Protein AF-A0A926VF33-F1 (afdb_monomer_lite)

Secondary structure (DSSP, 8-state):
-----HHHHHHHHHHH-SEEEEEPPSSTTSPPEEEEE--HHHHHHHHHHHGGG--SHHHHHHHHHHHHHGGGGS-TTS---HHHHHHHHHHHHHHHS-SS----

Sequence (104 aa):
MTSTSIELVLFMKDHFGGSACIAHKAKNNHSETYHWKVGRKGAIEALKLIAPYLREQEKARRAQLILENYPDLLPRNGRYTPDLLEKISLIEKEFFKNSNKVKI

InterPro domains:
  IPR027434 Homing endonuclease [G3DSA:3.10.28.10] (1-104)

Foldseek 3Di:
DPPDDQVNLVVCCVPLNADKDWDDDPDPPDDIDIDHDDDDPSVLVVLVVCLVVDPDPLSNVLSVLCNVPVVVLQDPVNDQDPVSVVVVVVSVVVNPPDPDPPPD

pLDDT: mean 86.99, std 12.25, range [39.0, 96.88]

Structure (mmCIF, N/CA/C/O backbone):
data_AF-A0A926VF33-F1
#
_entry.id   AF-A0A926VF33-F1
#
loop_
_atom_site.group_PDB
_atom_site.id
_atom_site.type_symbol
_atom_site.label_atom_id
_atom_site.label_alt_id
_atom_site.label_comp_id
_atom_site.label_asym_id
_atom_site.label_entity_id
_atom_site.label_seq_id
_atom_site.pdbx_PDB_ins_code
_atom_site.Cartn_x
_atom_site.Cartn_y
_atom_site.Cartn_z
_atom_site.occupancy
_atom_site.B_iso_or_equiv
_atom_site.auth_seq_id
_atom_site.auth_comp_id
_atom_site.auth_asym_id
_atom_site.auth_atom_id
_atom_site.pdbx_PDB_model_num
ATOM 1 N N . MET A 1 1 ? 21.129 -0.602 -11.449 1.00 45.62 1 MET A N 1
ATOM 2 C CA . MET A 1 1 ? 20.333 -1.102 -12.587 1.00 45.62 1 MET A CA 1
ATOM 3 C C . MET A 1 1 ? 18.954 -1.428 -12.055 1.00 45.62 1 MET A C 1
ATOM 5 O O . MET A 1 1 ? 18.810 -2.412 -11.343 1.00 45.62 1 MET A O 1
ATOM 9 N N . THR A 1 2 ? 17.976 -0.560 -12.284 1.00 54.56 2 THR A N 1
ATOM 10 C CA . THR A 1 2 ? 16.583 -0.852 -11.931 1.00 54.56 2 THR A CA 1
ATOM 11 C C . THR A 1 2 ? 16.026 -1.700 -13.070 1.00 54.56 2 THR A C 1
ATOM 13 O O . THR A 1 2 ? 16.053 -1.257 -14.211 1.00 54.56 2 THR A O 1
ATOM 16 N N . SER A 1 3 ? 15.592 -2.931 -12.796 1.00 66.25 3 SER A N 1
ATOM 17 C CA . SER A 1 3 ? 15.066 -3.855 -13.818 1.00 66.25 3 SER A CA 1
ATOM 18 C C . SER A 1 3 ? 13.643 -3.515 -14.277 1.00 66.25 3 SER A C 1
ATOM 20 O O . SER A 1 3 ? 13.072 -4.222 -15.102 1.00 66.25 3 SER A O 1
ATOM 22 N N . THR A 1 4 ? 13.050 -2.456 -13.728 1.00 80.94 4 THR A N 1
ATOM 23 C CA . THR A 1 4 ? 11.701 -2.013 -14.069 1.00 80.94 4 THR A CA 1
ATOM 24 C C . THR A 1 4 ? 11.703 -1.363 -15.445 1.00 80.94 4 THR A C 1
ATOM 26 O O . THR A 1 4 ? 12.282 -0.292 -15.615 1.00 80.94 4 THR A O 1
ATOM 29 N N . SER A 1 5 ? 11.043 -1.997 -16.413 1.00 89.31 5 SER A N 1
ATOM 30 C CA . SER A 1 5 ? 10.850 -1.451 -17.755 1.00 89.31 5 SER A CA 1
ATOM 31 C C . SER A 1 5 ? 9.579 -0.595 -17.831 1.00 89.31 5 SER A C 1
ATOM 33 O O . SER A 1 5 ? 8.674 -0.724 -16.998 1.00 89.31 5 SER A O 1
ATOM 35 N N . ILE A 1 6 ? 9.502 0.300 -18.818 1.00 90.44 6 ILE A N 1
ATOM 36 C CA . ILE A 1 6 ? 8.323 1.154 -19.011 1.00 90.44 6 ILE A CA 1
ATOM 37 C C . ILE A 1 6 ? 7.096 0.322 -19.403 1.00 90.44 6 ILE A C 1
ATOM 39 O O . ILE A 1 6 ? 5.996 0.599 -18.936 1.00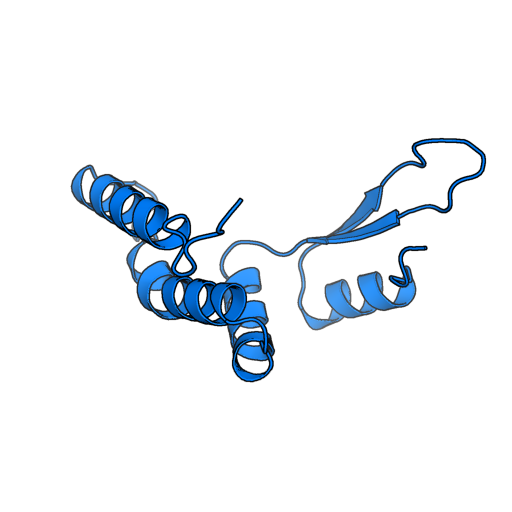 90.44 6 ILE A O 1
ATOM 43 N N . GLU A 1 7 ? 7.290 -0.744 -20.179 1.00 93.06 7 GLU A N 1
ATOM 44 C CA . GLU A 1 7 ? 6.244 -1.673 -20.610 1.00 93.06 7 GLU A CA 1
ATOM 45 C C . GLU A 1 7 ? 5.580 -2.342 -19.406 1.00 93.06 7 GLU A C 1
ATOM 47 O O . GLU A 1 7 ? 4.355 -2.412 -19.343 1.00 93.06 7 GLU A O 1
ATOM 52 N N . LEU A 1 8 ? 6.370 -2.759 -18.408 1.00 92.62 8 LEU A N 1
ATOM 53 C CA . LEU A 1 8 ? 5.834 -3.307 -17.164 1.00 92.62 8 LEU A CA 1
ATOM 54 C C . LEU A 1 8 ? 5.008 -2.262 -16.406 1.00 92.62 8 LEU A C 1
ATOM 56 O O . LEU A 1 8 ? 3.929 -2.570 -15.913 1.00 92.62 8 LEU A O 1
ATOM 60 N N . VAL A 1 9 ? 5.478 -1.017 -16.310 1.00 93.56 9 VAL A N 1
ATOM 61 C CA . VAL A 1 9 ? 4.743 0.049 -15.605 1.00 93.56 9 VAL A CA 1
ATOM 62 C C . VAL A 1 9 ? 3.434 0.401 -16.318 1.00 93.56 9 VAL A C 1
ATOM 64 O O . VAL A 1 9 ? 2.420 0.619 -15.652 1.00 93.56 9 VAL A O 1
ATOM 67 N N . LEU A 1 10 ? 3.437 0.429 -17.653 1.00 94.38 10 LEU A N 1
ATOM 68 C CA . LEU A 1 10 ? 2.233 0.630 -18.459 1.00 94.38 10 LEU A CA 1
ATOM 69 C C . LEU A 1 10 ? 1.258 -0.536 -18.293 1.00 94.38 10 LEU A C 1
ATOM 71 O O . LEU A 1 10 ? 0.093 -0.298 -17.993 1.00 94.38 10 LEU A O 1
ATOM 75 N N . PHE A 1 11 ? 1.747 -1.778 -18.341 1.00 94.62 11 PHE A N 1
ATOM 76 C CA . PHE A 1 11 ? 0.939 -2.958 -18.042 1.00 94.62 11 PHE A CA 1
ATOM 77 C C . PHE A 1 11 ? 0.268 -2.841 -16.667 1.00 94.62 11 PHE A C 1
ATOM 79 O O . PHE A 1 11 ? -0.943 -3.030 -16.554 1.00 94.62 11 PHE A O 1
ATOM 86 N N . MET A 1 12 ? 1.024 -2.462 -15.631 1.00 94.19 12 MET A N 1
ATOM 87 C CA . MET A 1 12 ? 0.480 -2.302 -14.281 1.00 94.19 12 MET A CA 1
ATOM 88 C C . MET A 1 12 ? -0.596 -1.211 -14.220 1.00 94.19 12 MET A C 1
ATOM 90 O O . MET A 1 12 ? -1.639 -1.408 -13.599 1.00 94.19 12 MET A O 1
ATOM 94 N N . LYS A 1 13 ? -0.369 -0.073 -14.887 1.00 94.19 13 LYS A N 1
ATOM 95 C CA . LYS A 1 13 ? -1.349 1.016 -14.986 1.00 94.19 13 LYS A CA 1
ATOM 96 C C . LYS A 1 13 ? -2.634 0.558 -15.682 1.00 94.19 13 LYS A C 1
ATOM 98 O O . LYS A 1 13 ? -3.718 0.862 -15.190 1.00 94.19 13 LYS A O 1
ATOM 103 N N . ASP A 1 14 ? -2.520 -0.155 -16.794 1.00 94.50 14 ASP A N 1
ATOM 104 C CA . ASP A 1 14 ? -3.670 -0.532 -17.619 1.00 94.50 14 ASP A CA 1
ATOM 105 C C . ASP A 1 14 ? -4.514 -1.640 -16.966 1.00 94.50 14 ASP A C 1
ATOM 107 O O . ASP A 1 14 ? -5.734 -1.646 -17.110 1.00 94.50 14 ASP A O 1
ATOM 111 N N . HIS A 1 15 ? -3.892 -2.534 -16.186 1.00 92.50 15 HIS A N 1
ATOM 112 C CA . HIS A 1 15 ? -4.580 -3.667 -15.550 1.00 92.50 15 HIS A CA 1
ATOM 113 C C . HIS A 1 15 ? -5.023 -3.393 -14.107 1.00 92.50 15 HIS A C 1
ATOM 115 O O . HIS A 1 15 ? -6.028 -3.942 -13.658 1.00 92.50 15 HIS A O 1
ATOM 121 N N . PHE A 1 16 ? -4.299 -2.548 -13.366 1.00 91.75 16 PHE A N 1
ATOM 122 C CA . PHE A 1 16 ? -4.557 -2.290 -11.941 1.00 91.75 16 PHE A CA 1
ATOM 123 C C . PHE A 1 16 ? -4.861 -0.814 -11.633 1.00 91.75 16 PHE A C 1
ATOM 125 O O . PHE A 1 16 ? -5.078 -0.446 -10.475 1.00 91.75 16 PHE A O 1
ATOM 132 N N . GLY A 1 17 ? -4.904 0.046 -12.655 1.00 92.12 17 GLY A N 1
ATOM 133 C CA . GLY A 1 17 ? -5.159 1.478 -12.522 1.00 92.12 17 GLY A CA 1
ATOM 134 C C . GLY A 1 17 ? -3.968 2.264 -11.963 1.00 92.12 17 GLY A C 1
ATOM 135 O O . GLY A 1 17 ? -2.825 1.809 -11.942 1.00 92.12 17 GLY A O 1
ATOM 136 N N . GLY A 1 18 ? -4.227 3.483 -11.486 1.00 92.50 18 GLY A N 1
ATOM 137 C CA . GLY A 1 18 ? -3.191 4.364 -10.942 1.00 92.50 18 GLY A CA 1
ATOM 138 C C . GLY A 1 18 ? -2.440 5.147 -12.021 1.00 92.50 18 GLY A C 1
ATOM 139 O O . GLY A 1 18 ? -3.023 5.588 -13.011 1.00 92.50 18 GLY A O 1
ATOM 140 N N . SER A 1 19 ? -1.151 5.398 -11.799 1.00 93.31 19 SER A N 1
ATOM 141 C CA . SER A 1 19 ? -0.340 6.265 -12.656 1.00 93.31 19 SER A CA 1
ATOM 142 C C . SER A 1 19 ? 1.038 5.676 -12.921 1.00 93.31 19 SER A C 1
ATOM 144 O O . SER A 1 19 ? 1.701 5.171 -12.015 1.00 93.31 19 SER A O 1
ATOM 146 N N . ALA A 1 20 ? 1.471 5.786 -14.175 1.00 92.75 20 ALA A N 1
ATOM 147 C CA . ALA A 1 20 ? 2.848 5.561 -14.582 1.00 92.75 20 ALA A CA 1
ATOM 148 C C . ALA A 1 20 ? 3.635 6.861 -14.380 1.00 92.75 20 ALA A C 1
ATOM 150 O O . ALA A 1 20 ? 3.214 7.921 -14.845 1.00 92.75 20 ALA A O 1
ATOM 151 N N . CYS A 1 21 ? 4.755 6.788 -13.674 1.00 88.44 21 CYS A N 1
ATOM 152 C CA . CYS A 1 21 ? 5.616 7.925 -13.389 1.00 88.44 21 CYS A CA 1
ATOM 153 C C . CYS A 1 21 ? 7.007 7.671 -13.965 1.00 88.44 21 CYS A C 1
ATOM 155 O O . CYS A 1 21 ? 7.591 6.609 -13.745 1.00 88.44 21 CYS A O 1
ATOM 157 N N . ILE A 1 22 ? 7.541 8.670 -14.662 1.00 87.06 22 ILE A N 1
ATOM 158 C CA . ILE A 1 22 ? 8.911 8.676 -15.170 1.00 87.06 22 ILE A CA 1
ATOM 159 C C . ILE A 1 22 ? 9.695 9.648 -14.293 1.00 87.06 22 ILE A C 1
ATOM 161 O O . ILE A 1 22 ? 9.353 10.827 -14.206 1.00 87.06 22 ILE A O 1
ATOM 165 N N . ALA A 1 23 ? 10.707 9.147 -13.594 1.00 82.38 23 ALA A N 1
ATOM 166 C CA . ALA A 1 23 ? 11.616 9.974 -12.823 1.00 82.38 23 ALA A CA 1
ATOM 167 C C . ALA A 1 23 ? 12.779 10.421 -13.712 1.00 82.38 23 ALA A C 1
ATOM 169 O O . ALA A 1 23 ? 13.406 9.609 -14.400 1.00 82.38 23 ALA A O 1
ATOM 170 N N . HIS A 1 24 ? 13.077 11.720 -13.669 1.00 77.38 24 HIS A N 1
ATOM 171 C CA . HIS A 1 24 ? 14.205 12.284 -14.396 1.00 77.38 24 HIS A CA 1
ATOM 172 C C . HIS A 1 24 ? 15.526 11.672 -13.931 1.00 77.38 24 HIS A C 1
ATOM 174 O O . HIS A 1 24 ? 15.729 11.353 -12.756 1.00 77.38 24 HIS A O 1
ATOM 180 N N . LYS A 1 25 ? 16.449 11.531 -14.882 1.00 80.94 25 LYS A N 1
ATOM 181 C CA . LYS A 1 25 ? 17.792 11.017 -14.632 1.00 80.94 25 LYS A CA 1
ATOM 182 C C . LYS A 1 25 ? 18.517 11.939 -13.653 1.00 80.94 25 LYS A C 1
ATOM 184 O O . LYS A 1 25 ? 18.640 13.133 -13.900 1.00 80.94 25 LYS A O 1
ATOM 189 N N . ALA A 1 26 ? 19.062 11.371 -12.579 1.00 79.00 26 ALA A N 1
ATOM 190 C CA . ALA A 1 26 ? 19.878 12.132 -11.630 1.00 79.00 26 ALA A CA 1
ATOM 191 C C . ALA A 1 26 ? 21.220 12.594 -12.235 1.00 79.00 26 ALA A C 1
ATOM 193 O O . ALA A 1 26 ? 21.803 13.573 -11.780 1.00 79.00 26 ALA A O 1
ATOM 194 N N . LYS A 1 27 ? 21.730 11.870 -13.242 1.00 83.00 27 LYS A N 1
ATOM 195 C CA . LYS A 1 27 ? 22.953 12.184 -13.996 1.00 83.00 27 LYS A CA 1
ATOM 196 C C . LYS A 1 27 ? 22.775 11.762 -15.453 1.00 83.00 27 LYS A C 1
ATOM 198 O O . LYS A 1 27 ? 22.058 10.802 -15.721 1.00 83.00 27 LYS A O 1
ATOM 203 N N . ASN A 1 28 ? 23.493 12.401 -16.377 1.00 80.81 28 ASN A N 1
ATOM 204 C CA . ASN A 1 28 ? 23.386 12.121 -17.819 1.00 80.81 28 ASN A CA 1
ATOM 205 C C . ASN A 1 28 ? 23.660 10.652 -18.187 1.00 80.81 28 ASN A C 1
ATOM 207 O O . ASN A 1 28 ? 23.040 10.124 -19.104 1.00 80.81 28 ASN A O 1
ATOM 211 N N . ASN A 1 29 ? 24.530 9.979 -17.429 1.00 83.19 29 ASN A N 1
ATOM 212 C CA . ASN A 1 29 ? 24.921 8.588 -17.676 1.00 83.19 29 ASN A CA 1
ATOM 213 C C . ASN A 1 29 ? 23.981 7.566 -17.013 1.00 83.19 29 ASN A C 1
ATOM 215 O O . ASN A 1 29 ? 24.263 6.372 -17.030 1.00 83.19 29 ASN A O 1
ATOM 219 N N . HIS A 1 30 ? 22.906 8.014 -16.360 1.00 81.81 30 HIS A N 1
ATOM 220 C CA . HIS A 1 30 ? 21.933 7.125 -15.734 1.00 81.81 30 HIS A CA 1
ATOM 221 C C . HIS A 1 30 ? 20.766 6.853 -16.686 1.00 81.81 30 HIS A C 1
ATOM 223 O O . HIS A 1 30 ? 20.347 7.716 -17.458 1.00 81.81 30 HIS A O 1
ATOM 229 N N . SER A 1 31 ? 20.204 5.653 -16.601 1.00 80.56 31 SER A N 1
ATOM 230 C CA . SER A 1 31 ? 18.934 5.329 -17.248 1.00 80.56 31 SER A CA 1
ATOM 231 C C . SER A 1 31 ? 17.777 6.059 -16.562 1.00 80.56 31 SER A C 1
ATOM 233 O O . SER A 1 31 ? 17.850 6.392 -15.375 1.00 80.56 31 SER A O 1
ATOM 235 N N . GLU A 1 32 ? 16.702 6.306 -17.310 1.00 85.19 32 GLU A N 1
ATOM 236 C CA . GLU A 1 32 ? 15.440 6.764 -16.719 1.00 85.19 32 GLU A CA 1
ATOM 237 C C . GLU A 1 32 ? 14.919 5.713 -15.742 1.00 85.19 32 GLU A C 1
ATOM 239 O O . GLU A 1 32 ? 15.189 4.520 -15.892 1.00 85.19 32 GLU A O 1
ATOM 244 N N . THR A 1 33 ? 14.204 6.160 -14.711 1.00 86.44 33 THR A N 1
ATOM 245 C CA . THR A 1 33 ? 13.592 5.250 -13.742 1.00 86.44 33 THR A CA 1
ATOM 246 C C . THR A 1 33 ? 12.083 5.356 -13.836 1.00 86.44 33 THR A C 1
ATOM 248 O O . THR A 1 33 ? 11.523 6.451 -13.827 1.00 86.44 33 THR A O 1
ATOM 251 N N . TYR A 1 34 ? 11.428 4.203 -13.916 1.00 90.12 34 TYR A N 1
ATOM 252 C CA . TYR A 1 34 ? 9.985 4.105 -14.061 1.00 90.12 34 TYR A CA 1
ATOM 253 C C . TYR A 1 34 ? 9.361 3.572 -12.774 1.00 90.12 34 TYR A C 1
ATOM 255 O O . TYR A 1 34 ? 9.859 2.617 -12.172 1.00 90.12 34 TYR A O 1
ATOM 263 N N . HIS A 1 35 ? 8.253 4.180 -12.358 1.00 91.19 35 HIS A N 1
ATOM 264 C CA . HIS A 1 35 ? 7.525 3.800 -11.153 1.00 91.19 35 HIS A CA 1
ATOM 265 C C . HIS A 1 35 ? 6.029 3.717 -11.436 1.00 91.19 35 HIS A C 1
ATOM 267 O O . HIS A 1 35 ? 5.458 4.598 -12.075 1.00 91.19 35 HIS A O 1
ATOM 273 N N . TRP A 1 36 ? 5.381 2.682 -10.910 1.00 94.12 36 TRP A N 1
ATOM 274 C CA . TRP A 1 36 ? 3.927 2.600 -10.863 1.00 94.12 36 TRP A CA 1
ATOM 275 C C . TRP A 1 36 ? 3.433 3.091 -9.501 1.00 94.12 36 TRP A C 1
ATOM 277 O O . TRP A 1 36 ? 3.931 2.656 -8.461 1.00 94.12 36 TRP A O 1
ATOM 287 N N . LYS A 1 37 ? 2.466 4.011 -9.505 1.00 93.81 37 LYS A N 1
ATOM 288 C CA . LYS A 1 37 ? 1.849 4.562 -8.297 1.00 93.81 37 LYS A CA 1
ATOM 289 C C . LYS A 1 37 ? 0.361 4.252 -8.290 1.00 93.81 37 LYS A C 1
ATOM 291 O O . LYS A 1 37 ? -0.377 4.684 -9.171 1.00 93.81 37 LYS A O 1
ATOM 296 N N . VAL A 1 38 ? -0.092 3.587 -7.235 1.00 94.25 38 VAL A N 1
ATOM 297 C CA . VAL A 1 38 ? -1.507 3.337 -6.959 1.00 94.25 38 VAL A CA 1
ATOM 298 C C . VAL A 1 38 ? -1.841 3.840 -5.555 1.00 94.25 38 VAL A C 1
ATOM 300 O O . VAL A 1 38 ? -0.989 3.845 -4.669 1.00 94.25 38 VAL A O 1
ATOM 303 N N . GLY A 1 39 ? -3.063 4.329 -5.351 1.00 89.88 39 GLY A N 1
ATOM 304 C CA . GLY A 1 39 ? -3.494 4.896 -4.073 1.00 89.88 39 GLY A CA 1
ATOM 305 C C . GLY A 1 39 ? -4.926 4.522 -3.711 1.00 89.88 39 GLY A C 1
ATOM 306 O O . GLY A 1 39 ? -5.665 3.965 -4.528 1.00 89.88 39 GLY A O 1
ATOM 307 N N . ARG A 1 40 ? -5.326 4.876 -2.483 1.00 84.25 40 ARG A N 1
ATOM 308 C CA . ARG A 1 40 ? -6.676 4.644 -1.935 1.00 84.25 40 ARG A CA 1
ATOM 309 C C . ARG A 1 40 ? -7.086 3.170 -2.095 1.00 84.25 40 ARG A C 1
ATOM 311 O O . ARG A 1 40 ? -6.275 2.276 -1.877 1.00 84.25 40 ARG A O 1
ATOM 318 N N . LYS A 1 41 ? -8.327 2.917 -2.524 1.00 86.25 41 LYS A N 1
ATOM 319 C CA . LYS A 1 41 ? -8.884 1.577 -2.743 1.00 86.25 41 LYS A CA 1
ATOM 320 C C . LYS A 1 41 ? -8.034 0.719 -3.688 1.00 86.25 41 LYS A C 1
ATOM 322 O O . LYS A 1 41 ? -7.841 -0.453 -3.404 1.00 86.25 41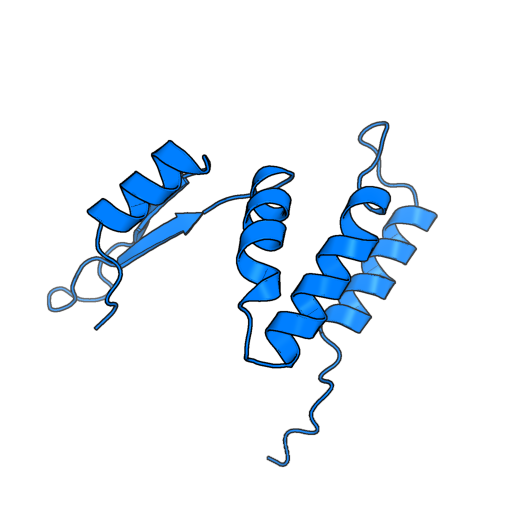 LYS A O 1
ATOM 327 N N . GLY A 1 42 ? -7.472 1.297 -4.754 1.00 90.19 42 GLY A N 1
ATOM 328 C CA . GLY A 1 42 ? -6.635 0.548 -5.699 1.00 90.19 42 GLY A CA 1
ATOM 329 C C . GLY A 1 42 ? -5.375 -0.034 -5.050 1.00 90.19 42 GLY A C 1
ATOM 330 O O . GLY A 1 42 ? -4.987 -1.155 -5.358 1.00 90.19 42 GLY A O 1
ATOM 331 N N . ALA A 1 43 ? -4.776 0.687 -4.095 1.00 92.38 43 ALA A N 1
ATOM 332 C CA . ALA A 1 43 ? -3.610 0.192 -3.367 1.00 92.38 43 ALA A CA 1
ATOM 333 C C . ALA A 1 43 ? -3.963 -1.004 -2.476 1.00 92.38 43 ALA A C 1
ATOM 335 O O . ALA A 1 43 ? -3.178 -1.940 -2.376 1.00 92.38 43 ALA A O 1
ATOM 336 N N . ILE A 1 44 ? -5.155 -0.998 -1.875 1.00 92.44 44 ILE A N 1
ATOM 337 C CA . ILE A 1 44 ? -5.645 -2.109 -1.053 1.00 92.44 44 ILE A CA 1
ATOM 338 C C . ILE A 1 44 ? -5.917 -3.345 -1.905 1.00 92.44 44 ILE A C 1
ATOM 340 O O . ILE A 1 44 ? -5.491 -4.435 -1.537 1.00 92.44 44 ILE A O 1
ATOM 344 N N . GLU A 1 45 ? -6.565 -3.190 -3.061 1.00 93.06 45 GLU A N 1
ATOM 345 C CA . GLU A 1 45 ? -6.802 -4.319 -3.969 1.00 93.06 45 GLU A CA 1
ATOM 346 C C . GLU A 1 45 ? -5.487 -4.907 -4.500 1.00 93.06 45 GLU A C 1
ATOM 348 O O . GLU A 1 45 ? -5.301 -6.122 -4.472 1.00 93.06 45 GLU A O 1
ATOM 353 N N . ALA A 1 46 ? -4.524 -4.062 -4.880 1.00 94.19 46 ALA A N 1
ATOM 354 C CA . ALA A 1 46 ? -3.192 -4.526 -5.263 1.00 94.19 46 ALA A CA 1
ATOM 355 C C . ALA A 1 46 ? -2.479 -5.250 -4.105 1.00 94.19 46 ALA A C 1
ATOM 357 O O . ALA A 1 46 ? -1.874 -6.303 -4.304 1.00 94.19 46 ALA A O 1
ATOM 358 N N . LEU A 1 47 ? -2.578 -4.723 -2.881 1.00 95.00 47 LEU A N 1
ATOM 359 C CA . LEU A 1 47 ? -1.961 -5.327 -1.702 1.00 95.00 47 LEU A CA 1
ATOM 360 C C . LEU A 1 47 ? -2.559 -6.702 -1.379 1.00 95.00 47 LEU A C 1
ATOM 362 O O . LEU A 1 47 ? -1.799 -7.601 -1.037 1.00 95.00 47 LEU A O 1
ATOM 366 N N . LYS A 1 48 ? -3.874 -6.907 -1.552 1.00 95.19 48 LYS A N 1
ATOM 367 C CA . LYS A 1 48 ? -4.521 -8.226 -1.390 1.00 95.19 48 LYS A CA 1
ATOM 368 C C . LYS A 1 48 ? -3.950 -9.276 -2.342 1.00 95.19 48 LYS A C 1
ATOM 370 O O . LYS A 1 48 ? -3.770 -10.420 -1.939 1.00 95.19 48 LYS A O 1
ATOM 375 N N . LEU A 1 49 ? -3.652 -8.892 -3.584 1.00 95.50 49 LEU A N 1
ATOM 376 C CA . LEU A 1 49 ? -3.077 -9.796 -4.585 1.00 95.50 49 LEU A CA 1
ATOM 377 C C . LEU A 1 49 ? -1.621 -10.155 -4.267 1.00 95.50 49 LEU A C 1
ATOM 379 O O . LEU A 1 49 ? -1.195 -11.279 -4.515 1.00 95.50 49 LEU A O 1
ATOM 383 N N . ILE A 1 50 ? -0.858 -9.205 -3.724 1.00 95.00 50 ILE A N 1
ATOM 384 C CA . ILE A 1 50 ? 0.582 -9.363 -3.482 1.00 95.00 50 ILE A CA 1
ATOM 385 C C . ILE A 1 50 ? 0.863 -10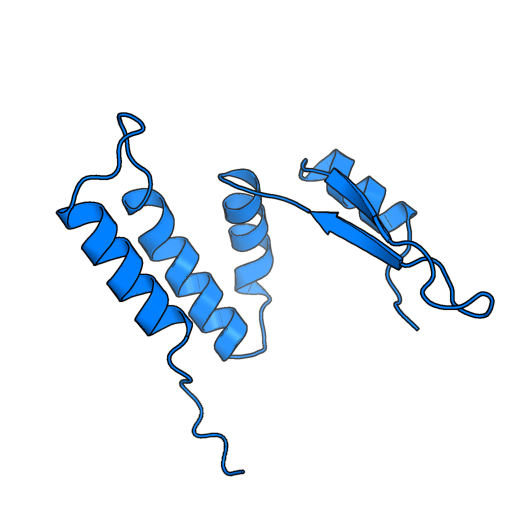.012 -2.121 1.00 95.00 50 ILE A C 1
ATOM 387 O O . ILE A 1 50 ? 1.823 -10.773 -2.001 1.00 95.00 50 ILE A O 1
ATOM 391 N N . ALA A 1 51 ? 0.045 -9.735 -1.100 1.00 95.94 51 ALA A N 1
ATOM 392 C CA . ALA A 1 51 ? 0.283 -10.143 0.285 1.00 95.94 51 ALA A CA 1
ATOM 393 C C . ALA A 1 51 ? 0.589 -11.644 0.471 1.00 95.94 51 ALA A C 1
ATOM 395 O O . ALA A 1 51 ? 1.550 -11.935 1.186 1.00 95.94 51 ALA A O 1
ATOM 396 N N . PRO A 1 52 ? -0.105 -12.593 -0.195 1.00 96.38 52 PRO A N 1
ATOM 397 C CA . PRO A 1 52 ? 0.192 -14.025 -0.069 1.00 96.38 52 PRO A CA 1
ATOM 398 C C . PRO A 1 52 ? 1.602 -14.421 -0.529 1.00 96.38 52 PRO A C 1
ATOM 400 O O . PRO A 1 52 ? 2.106 -15.474 -0.150 1.00 96.38 52 PRO A O 1
ATOM 403 N N . TYR A 1 53 ? 2.242 -13.586 -1.349 1.00 96.88 53 TYR A N 1
ATOM 404 C CA . TYR A 1 53 ? 3.551 -13.853 -1.941 1.00 96.88 53 TYR A CA 1
ATOM 405 C C . TYR A 1 53 ? 4.693 -13.088 -1.253 1.00 96.88 53 TYR A C 1
ATOM 407 O O . TYR A 1 53 ? 5.856 -13.228 -1.644 1.00 96.88 53 TYR A O 1
ATOM 415 N N . LEU A 1 54 ? 4.399 -12.279 -0.227 1.00 94.94 54 LEU A N 1
ATOM 416 C CA . LEU A 1 54 ? 5.417 -11.552 0.530 1.00 94.94 54 LEU A CA 1
ATOM 417 C C . LEU A 1 54 ? 6.213 -12.514 1.419 1.00 94.94 54 LEU A C 1
ATOM 419 O O . LEU A 1 54 ? 5.674 -13.138 2.325 1.00 94.94 54 LEU A O 1
ATOM 423 N N . ARG A 1 55 ? 7.523 -12.609 1.166 1.00 94.38 55 ARG A N 1
ATOM 424 C CA . ARG A 1 55 ? 8.440 -13.483 1.924 1.00 94.38 55 ARG A CA 1
ATOM 425 C C . ARG A 1 55 ? 9.188 -12.776 3.046 1.00 94.38 55 ARG A C 1
ATOM 427 O O . ARG A 1 55 ? 9.633 -13.418 3.989 1.00 94.38 55 ARG A O 1
ATOM 434 N N . GLU A 1 56 ? 9.387 -11.469 2.914 1.00 93.50 56 GLU A N 1
ATOM 435 C CA . GLU A 1 56 ? 10.050 -10.682 3.949 1.00 93.50 56 GLU A CA 1
ATOM 436 C C . GLU A 1 56 ? 9.038 -10.405 5.068 1.00 93.50 56 GLU A C 1
ATOM 438 O O . GLU A 1 56 ? 7.927 -9.936 4.806 1.00 93.50 56 GLU A O 1
ATOM 443 N N . GLN A 1 57 ? 9.412 -10.763 6.296 1.00 91.31 57 GLN A N 1
ATOM 444 C CA . GLN A 1 57 ? 8.492 -10.856 7.427 1.00 91.31 57 GLN A CA 1
ATOM 445 C C . GLN A 1 57 ? 7.861 -9.510 7.781 1.00 91.31 57 GLN A C 1
ATOM 447 O O . GLN A 1 57 ? 6.658 -9.455 8.029 1.00 91.31 57 GLN A O 1
ATOM 452 N N . GLU A 1 58 ? 8.625 -8.416 7.757 1.00 92.50 58 GLU A N 1
ATOM 453 C CA . GLU A 1 58 ? 8.080 -7.095 8.079 1.00 92.50 58 GLU A CA 1
ATOM 454 C C . GLU A 1 58 ? 7.120 -6.594 7.006 1.00 92.50 58 GLU A C 1
ATOM 456 O O . GLU A 1 58 ? 6.075 -6.034 7.329 1.00 92.50 58 GLU A O 1
ATOM 461 N N . LYS A 1 59 ? 7.418 -6.821 5.725 1.00 93.00 59 LYS A N 1
ATOM 462 C CA . LYS A 1 59 ? 6.516 -6.503 4.614 1.00 93.00 59 LYS A CA 1
ATOM 463 C C . LYS A 1 59 ? 5.224 -7.299 4.725 1.00 93.00 59 LYS A C 1
ATOM 465 O O . LYS A 1 59 ? 4.161 -6.711 4.547 1.00 93.00 59 LYS A O 1
ATOM 470 N N . ALA A 1 60 ? 5.299 -8.592 5.042 1.00 94.19 60 ALA A N 1
ATOM 471 C CA . ALA A 1 60 ? 4.120 -9.431 5.240 1.00 94.19 60 ALA A CA 1
ATOM 472 C C . ALA A 1 60 ? 3.278 -8.951 6.437 1.00 94.19 60 ALA A C 1
ATOM 474 O O . ALA A 1 60 ? 2.082 -8.706 6.283 1.00 94.19 60 ALA A O 1
ATOM 475 N N . ARG A 1 61 ? 3.910 -8.713 7.594 1.00 94.19 61 ARG A N 1
ATOM 476 C CA . ARG A 1 61 ? 3.256 -8.193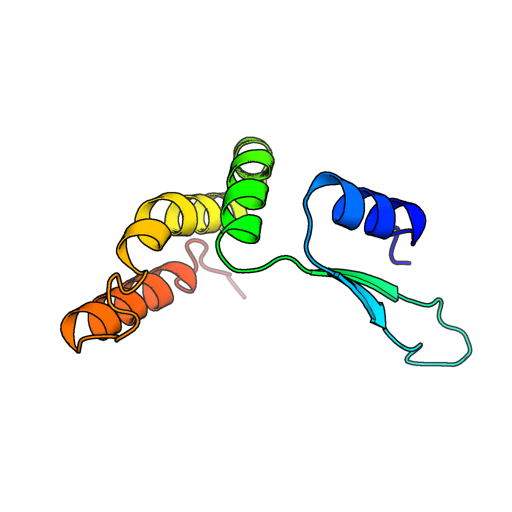 8.807 1.00 94.19 61 ARG A CA 1
ATOM 477 C C . ARG A 1 61 ? 2.581 -6.844 8.559 1.00 94.19 61 ARG A C 1
ATOM 479 O O . ARG A 1 61 ? 1.422 -6.646 8.907 1.00 94.19 61 ARG A O 1
ATOM 486 N N . ARG A 1 62 ? 3.296 -5.908 7.931 1.00 94.88 62 ARG A N 1
ATOM 487 C CA . ARG A 1 62 ? 2.777 -4.577 7.586 1.00 94.88 62 ARG A CA 1
ATOM 488 C C . ARG A 1 62 ? 1.635 -4.654 6.579 1.00 94.88 62 ARG A C 1
ATOM 490 O O . ARG A 1 62 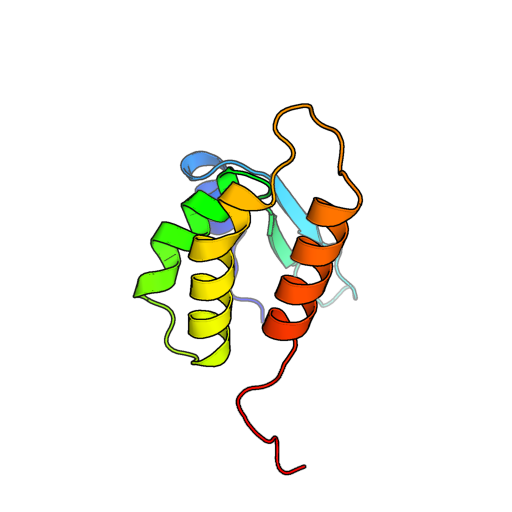? 0.679 -3.895 6.700 1.00 94.88 62 ARG A O 1
ATOM 497 N N . ALA A 1 63 ? 1.716 -5.560 5.606 1.00 95.38 63 ALA A N 1
ATOM 498 C CA . ALA A 1 63 ? 0.636 -5.777 4.654 1.00 95.38 63 ALA A CA 1
ATOM 499 C C . ALA A 1 63 ? -0.634 -6.281 5.351 1.00 95.38 63 ALA A C 1
ATOM 501 O O . ALA A 1 63 ? -1.702 -5.726 5.111 1.00 95.38 63 ALA A O 1
ATOM 502 N N . GLN A 1 64 ? -0.516 -7.265 6.248 1.00 94.62 64 GLN A N 1
ATOM 503 C CA . GLN A 1 64 ? -1.639 -7.765 7.052 1.00 94.62 64 GLN A CA 1
ATOM 504 C C . GLN A 1 64 ? -2.252 -6.657 7.912 1.00 94.62 64 GLN A C 1
ATOM 506 O O . GLN A 1 64 ? -3.452 -6.417 7.819 1.00 94.62 64 GLN A O 1
ATOM 511 N N . LEU A 1 65 ? -1.419 -5.893 8.629 1.00 94.56 65 LEU A N 1
ATOM 512 C CA . LEU A 1 65 ? -1.871 -4.765 9.446 1.00 94.56 65 LEU A CA 1
ATOM 513 C C . LEU A 1 65 ? -2.701 -3.759 8.630 1.00 94.56 65 LEU A C 1
ATOM 515 O O . LEU A 1 65 ? -3.753 -3.310 9.086 1.00 94.56 65 LEU A O 1
ATOM 519 N N . ILE A 1 66 ? -2.256 -3.422 7.413 1.00 94.25 66 ILE A N 1
ATOM 520 C CA . ILE A 1 66 ? -3.007 -2.543 6.506 1.00 94.25 66 ILE A CA 1
ATOM 521 C C . ILE A 1 66 ? -4.324 -3.200 6.078 1.00 94.25 66 ILE A C 1
ATOM 523 O O . ILE A 1 66 ? -5.365 -2.550 6.135 1.00 94.25 66 ILE A O 1
ATOM 527 N N . LEU A 1 67 ? -4.296 -4.458 5.629 1.00 94.44 67 LEU A N 1
ATOM 528 C CA . LEU A 1 67 ? -5.480 -5.145 5.104 1.00 94.44 67 LEU A CA 1
ATOM 529 C C . LEU A 1 67 ? -6.579 -5.326 6.158 1.00 94.44 67 LEU A C 1
ATOM 531 O O . LEU A 1 67 ? -7.755 -5.219 5.817 1.00 94.44 67 LEU A O 1
ATOM 535 N N . GLU A 1 68 ? -6.199 -5.555 7.413 1.00 94.00 68 GLU A N 1
ATOM 536 C CA . GLU A 1 68 ? -7.119 -5.738 8.537 1.00 94.00 68 GLU A CA 1
ATOM 537 C C . GLU A 1 68 ? -7.744 -4.420 9.005 1.00 94.00 68 GLU A C 1
ATOM 539 O O . GLU A 1 68 ? -8.933 -4.380 9.299 1.00 94.00 68 GLU A O 1
ATOM 544 N N . ASN A 1 69 ? -6.965 -3.333 9.056 1.00 92.25 69 ASN A N 1
ATOM 545 C CA . ASN A 1 69 ? -7.391 -2.109 9.743 1.00 92.25 69 ASN A CA 1
ATOM 546 C C . ASN A 1 69 ? -7.828 -0.988 8.793 1.00 92.25 69 ASN A C 1
ATOM 548 O O . ASN A 1 69 ? -8.708 -0.203 9.132 1.00 92.25 69 ASN A O 1
ATOM 552 N N . TYR A 1 70 ? -7.243 -0.881 7.594 1.00 87.44 70 TYR A N 1
ATOM 553 C CA . TYR A 1 70 ? -7.479 0.260 6.699 1.00 87.44 70 TYR A CA 1
ATOM 554 C C . TYR A 1 70 ? -8.956 0.514 6.342 1.00 87.44 70 TYR A C 1
ATOM 556 O O . TYR A 1 70 ? -9.336 1.686 6.304 1.00 87.44 70 TYR A O 1
ATOM 564 N N . PRO A 1 71 ? -9.814 -0.505 6.107 1.00 84.00 71 PRO A N 1
ATOM 565 C CA . PRO A 1 71 ? -11.234 -0.276 5.823 1.00 84.00 71 PRO A CA 1
ATOM 566 C C . PRO A 1 71 ? -11.971 0.512 6.917 1.00 84.00 71 PRO A C 1
ATOM 568 O O . PRO A 1 71 ? -12.821 1.342 6.595 1.00 84.00 71 PRO A O 1
ATOM 571 N N . ASP A 1 72 ? -11.604 0.306 8.185 1.00 85.44 72 ASP A N 1
ATOM 572 C CA . ASP A 1 72 ? -12.233 0.953 9.343 1.00 85.44 72 ASP A CA 1
ATOM 573 C C . ASP A 1 72 ? -11.639 2.332 9.661 1.00 85.44 72 ASP A C 1
ATOM 575 O O . ASP A 1 72 ? -12.225 3.110 10.417 1.00 85.44 72 ASP A O 1
ATOM 579 N N . LEU A 1 73 ? -10.493 2.662 9.057 1.00 85.69 73 LEU A N 1
ATOM 580 C CA . LEU A 1 73 ? -9.824 3.957 9.198 1.00 85.69 73 LEU A CA 1
ATOM 581 C C . LEU A 1 73 ? -10.315 5.001 8.179 1.00 85.69 73 LEU A C 1
ATOM 583 O O . LEU A 1 73 ? -9.911 6.164 8.239 1.00 85.69 73 LEU A O 1
ATOM 587 N N . LEU A 1 74 ? -11.183 4.610 7.239 1.00 83.12 74 LEU A N 1
ATOM 588 C CA . LEU A 1 74 ? -11.744 5.517 6.242 1.00 83.12 74 LEU A CA 1
ATOM 589 C C . LEU A 1 74 ? -12.963 6.267 6.808 1.00 83.12 74 LEU A C 1
ATOM 591 O O . LEU A 1 74 ? -13.946 5.641 7.215 1.00 83.12 74 LEU A O 1
ATOM 595 N N . PRO A 1 75 ? -12.964 7.611 6.790 1.00 83.62 75 PRO A N 1
ATOM 596 C CA . PRO A 1 75 ? -14.102 8.374 7.273 1.00 83.62 75 PRO A CA 1
ATOM 597 C C . PRO A 1 75 ? -15.303 8.201 6.334 1.00 83.62 75 PRO A C 1
ATOM 599 O O . PRO A 1 75 ? -15.256 8.585 5.165 1.00 83.62 75 PRO A O 1
ATOM 602 N N . ARG A 1 76 ? -16.417 7.670 6.851 1.00 79.25 76 ARG A N 1
ATOM 603 C CA . ARG A 1 76 ? -17.648 7.434 6.065 1.00 79.25 76 ARG A CA 1
ATOM 604 C C . ARG A 1 76 ? -18.311 8.723 5.571 1.00 79.25 76 ARG A C 1
ATOM 606 O O . ARG A 1 76 ? -18.896 8.740 4.498 1.00 79.25 76 ARG A O 1
ATOM 613 N N . ASN A 1 77 ? -18.204 9.802 6.345 1.00 86.12 77 ASN A N 1
ATOM 614 C CA . ASN A 1 77 ? -18.732 11.134 6.022 1.00 86.12 77 ASN A CA 1
ATOM 615 C C . ASN A 1 77 ? -17.647 12.090 5.482 1.00 86.12 77 ASN A C 1
ATOM 617 O O . ASN A 1 77 ? -17.860 13.301 5.438 1.00 86.12 77 ASN A O 1
ATOM 621 N N . GLY A 1 78 ? -16.462 11.567 5.139 1.00 82.75 78 GLY A N 1
ATOM 622 C CA . GLY A 1 78 ? -15.317 12.357 4.679 1.00 82.75 78 GLY A CA 1
ATOM 623 C C . GLY A 1 78 ? -14.619 13.192 5.760 1.00 82.75 78 GLY A C 1
ATOM 624 O O . GLY A 1 78 ? -13.668 13.901 5.440 1.00 82.75 78 GLY A O 1
ATOM 625 N N . ARG A 1 79 ? -15.052 13.123 7.027 1.00 88.50 79 ARG A N 1
ATOM 626 C CA . ARG A 1 79 ? -14.445 13.852 8.147 1.00 88.50 79 ARG A CA 1
ATOM 627 C C . ARG A 1 79 ? -13.772 12.900 9.125 1.00 88.50 79 ARG A C 1
ATOM 629 O O . ARG A 1 79 ? -14.369 11.919 9.559 1.00 88.50 79 ARG A O 1
ATOM 636 N N . TYR A 1 80 ? -12.549 13.233 9.514 1.00 90.62 80 TYR A N 1
ATOM 637 C CA . TYR A 1 80 ? -11.847 12.527 10.577 1.00 90.62 80 TYR A CA 1
ATOM 638 C C . TYR A 1 80 ? -12.313 13.049 11.938 1.00 90.62 80 TYR A C 1
ATOM 640 O O . TYR A 1 80 ? -12.213 14.244 12.211 1.00 90.62 80 TYR A O 1
ATOM 648 N N . THR A 1 81 ? -12.850 12.161 12.773 1.00 92.12 81 THR A N 1
ATOM 649 C CA . THR A 1 81 ? -13.176 12.463 14.173 1.00 92.12 81 THR A CA 1
ATOM 650 C C . THR A 1 81 ? -11.930 12.302 15.051 1.00 92.12 81 THR A C 1
ATOM 652 O O . THR A 1 81 ? -11.014 11.578 14.652 1.00 92.12 81 THR A O 1
ATOM 655 N N . PRO A 1 82 ? -11.880 12.924 16.244 1.00 93.38 82 PRO A N 1
ATOM 656 C CA . PRO A 1 82 ? -10.774 12.730 17.185 1.00 93.38 82 PRO A CA 1
ATOM 657 C C . PRO A 1 82 ? -10.473 11.248 17.460 1.00 93.38 82 PRO A C 1
ATOM 659 O O . PRO A 1 82 ? -9.333 10.824 17.302 1.00 93.38 82 PRO A O 1
ATOM 662 N N . ASP A 1 83 ? -11.504 10.440 17.722 1.00 91.69 83 ASP A N 1
ATOM 663 C CA . ASP A 1 83 ? -11.356 8.997 17.967 1.00 91.69 83 ASP A CA 1
ATOM 664 C C . ASP A 1 83 ? -10.766 8.248 16.761 1.00 91.69 83 ASP A C 1
ATOM 666 O O . ASP A 1 83 ? -9.984 7.309 16.908 1.00 91.69 83 ASP A O 1
ATOM 670 N N . LEU A 1 84 ? -11.137 8.646 15.537 1.00 92.31 84 LEU A N 1
ATOM 671 C CA . LEU A 1 84 ? -10.602 8.036 14.319 1.00 92.31 84 LEU A CA 1
ATOM 672 C C . LEU A 1 84 ? -9.130 8.411 14.120 1.00 92.31 84 LEU A C 1
ATOM 674 O O . LEU A 1 84 ? -8.333 7.559 13.735 1.00 92.31 84 LEU A O 1
ATOM 678 N N . LEU A 1 85 ? -8.760 9.662 14.402 1.00 93.12 85 LEU A N 1
ATOM 679 C CA . LEU A 1 85 ? -7.369 10.118 14.348 1.00 93.12 85 LEU A CA 1
ATOM 680 C C . LEU A 1 85 ? -6.498 9.383 15.369 1.00 93.12 85 LEU A C 1
ATOM 682 O O . LEU A 1 85 ? -5.374 9.000 15.048 1.00 93.12 85 LEU A O 1
ATOM 686 N N . GLU A 1 86 ? -7.024 9.134 16.567 1.00 94.00 86 GLU A N 1
ATOM 687 C CA . GLU A 1 86 ? -6.333 8.342 17.583 1.00 94.00 86 GLU A CA 1
ATOM 688 C C . GLU A 1 86 ? -6.102 6.899 17.112 1.00 94.00 86 GLU A C 1
ATOM 690 O O . GLU A 1 86 ? -4.980 6.394 17.198 1.00 94.00 86 GLU A O 1
ATOM 695 N N . LYS A 1 87 ? -7.118 6.260 16.515 1.00 92.88 87 LYS A N 1
ATOM 696 C CA . LYS A 1 87 ? -6.974 4.926 15.907 1.00 92.88 87 LYS A CA 1
ATOM 697 C C . LYS A 1 87 ? -5.928 4.907 14.794 1.00 92.88 87 LYS A C 1
ATOM 699 O O . LYS A 1 87 ? -5.087 4.011 14.774 1.00 92.88 87 LYS A O 1
ATOM 704 N N . ILE A 1 88 ? -5.945 5.895 13.895 1.00 92.94 88 ILE A N 1
ATOM 705 C CA . ILE A 1 88 ? -4.936 6.026 12.832 1.00 92.94 88 ILE A CA 1
ATOM 706 C C . ILE A 1 88 ? -3.537 6.123 13.448 1.00 92.94 88 ILE A C 1
ATOM 708 O O . ILE A 1 88 ? -2.642 5.390 13.033 1.00 92.94 88 ILE A O 1
ATOM 712 N N . SER A 1 89 ? -3.363 6.959 14.475 1.00 93.50 89 SER A N 1
ATOM 713 C CA . SER A 1 89 ? -2.077 7.126 15.159 1.00 93.50 89 SER A CA 1
ATOM 714 C C . SER A 1 89 ? -1.590 5.833 15.822 1.00 93.50 89 SER A C 1
ATOM 716 O O . SER A 1 89 ? -0.400 5.518 15.761 1.00 93.50 89 SER A O 1
ATOM 718 N N . LEU A 1 90 ? -2.485 5.054 16.436 1.00 93.94 90 LEU A N 1
ATOM 719 C CA . LEU A 1 90 ? -2.133 3.768 17.041 1.00 93.94 90 LEU A CA 1
ATOM 720 C C . LEU A 1 90 ? -1.653 2.759 15.987 1.00 93.94 90 LEU A C 1
ATOM 722 O O . LEU A 1 90 ? -0.608 2.132 16.165 1.00 93.94 90 LEU A O 1
ATOM 726 N N . ILE A 1 91 ? -2.380 2.639 14.873 1.00 93.38 91 ILE A N 1
ATOM 727 C CA . ILE A 1 91 ? -2.009 1.742 13.771 1.00 93.38 91 ILE A CA 1
ATOM 728 C C . ILE A 1 91 ? -0.698 2.183 13.116 1.00 93.38 91 ILE A C 1
ATOM 730 O O . ILE A 1 91 ? 0.140 1.340 12.802 1.00 93.38 91 ILE A O 1
ATOM 734 N N . GLU A 1 92 ? -0.470 3.487 12.964 1.00 93.00 92 GLU A N 1
ATOM 735 C CA . GLU A 1 92 ? 0.791 4.023 12.448 1.00 93.00 92 GLU A CA 1
ATOM 736 C C . GLU A 1 92 ? 1.978 3.652 13.352 1.00 93.00 92 GLU A C 1
ATOM 738 O O . GLU A 1 92 ? 3.012 3.186 12.865 1.00 93.00 92 GLU A O 1
ATOM 743 N N . LYS A 1 93 ? 1.822 3.759 14.678 1.00 93.81 93 LYS A N 1
ATOM 744 C CA . LYS A 1 93 ? 2.851 3.317 15.635 1.00 93.81 93 LYS A CA 1
ATOM 745 C C . LYS A 1 93 ? 3.151 1.824 15.495 1.00 93.81 93 LYS A C 1
ATOM 747 O O . LYS A 1 93 ? 4.319 1.445 15.430 1.00 93.81 93 LYS A O 1
ATOM 752 N N . GLU A 1 94 ? 2.129 0.977 15.395 1.00 92.31 94 GLU A N 1
ATOM 753 C CA . GLU A 1 94 ? 2.310 -0.473 15.213 1.00 92.31 94 GLU A CA 1
ATOM 754 C C . GLU A 1 94 ? 2.884 -0.839 13.830 1.00 92.31 94 GLU A C 1
ATOM 756 O O . GLU A 1 94 ? 3.614 -1.828 13.688 1.00 92.31 94 GLU A O 1
ATOM 761 N N . PHE A 1 95 ? 2.637 -0.023 12.803 1.00 93.12 95 PHE A N 1
ATOM 762 C CA . PHE A 1 95 ? 3.248 -0.182 11.483 1.00 93.12 95 PHE A CA 1
ATOM 763 C C . PHE A 1 95 ? 4.770 0.028 11.533 1.00 93.12 95 PHE A C 1
ATOM 765 O O . PHE A 1 95 ? 5.529 -0.768 10.967 1.00 93.12 95 PHE A O 1
ATOM 772 N N . PHE A 1 96 ? 5.225 1.070 12.237 1.00 90.62 96 PHE A N 1
ATOM 773 C CA . PHE A 1 96 ? 6.645 1.430 12.334 1.00 90.62 96 PHE A CA 1
ATOM 774 C C . PHE A 1 96 ? 7.409 0.748 13.470 1.00 90.62 96 PHE A C 1
ATOM 776 O O . PHE A 1 96 ? 8.639 0.779 13.480 1.00 90.62 96 PHE A O 1
ATOM 783 N N . LYS A 1 97 ? 6.720 0.087 14.400 1.00 88.25 97 LYS A N 1
ATOM 784 C CA . LYS A 1 97 ? 7.349 -0.775 15.401 1.00 88.25 97 LYS A CA 1
ATOM 785 C C . LYS A 1 97 ? 8.103 -1.907 14.695 1.00 88.25 97 LYS A C 1
ATOM 787 O O . LYS A 1 97 ? 7.500 -2.746 14.027 1.00 88.25 97 LYS A O 1
ATOM 792 N N . ASN A 1 98 ? 9.429 -1.909 14.799 1.00 71.19 98 ASN A N 1
ATOM 793 C CA . ASN A 1 98 ? 10.258 -2.981 14.248 1.00 71.19 98 ASN A CA 1
ATOM 794 C C . ASN A 1 98 ? 10.033 -4.262 15.070 1.00 71.19 98 ASN A C 1
ATOM 796 O O . ASN A 1 98 ? 10.227 -4.238 16.286 1.00 71.19 98 ASN A O 1
ATOM 800 N N . SER A 1 99 ? 9.653 -5.374 14.431 1.00 63.38 99 SER A N 1
ATOM 801 C CA . SER A 1 99 ? 9.564 -6.685 15.096 1.00 63.38 99 SER A CA 1
ATOM 802 C C . SER A 1 99 ? 10.948 -7.312 15.276 1.00 63.38 99 SER A C 1
ATOM 804 O O . SER A 1 99 ? 11.163 -8.082 16.211 1.00 63.38 99 SER A O 1
ATOM 806 N N . ASN A 1 100 ? 11.911 -6.942 14.427 1.00 56.53 100 ASN A N 1
ATOM 807 C CA . ASN A 1 100 ? 13.304 -7.348 14.559 1.00 56.53 100 ASN A CA 1
ATOM 808 C C . ASN A 1 100 ? 14.123 -6.281 15.294 1.00 56.53 100 ASN A C 1
ATOM 810 O O . ASN A 1 100 ? 14.300 -5.162 14.809 1.00 56.53 100 ASN A O 1
ATOM 814 N N . LYS A 1 101 ? 14.682 -6.653 16.456 1.00 47.97 101 LYS A N 1
ATOM 815 C CA . LYS A 1 101 ? 15.840 -5.963 17.037 1.00 47.97 101 LYS A CA 1
ATOM 816 C C . LYS A 1 101 ? 16.954 -6.014 15.995 1.00 47.97 101 LYS A C 1
ATOM 818 O O . LYS A 1 101 ? 17.649 -7.021 15.883 1.00 47.97 101 LYS A O 1
ATOM 823 N N . VAL A 1 102 ? 17.117 -4.944 15.226 1.00 45.03 102 VAL A N 1
ATOM 824 C CA . VAL A 1 102 ? 18.350 -4.728 14.477 1.00 45.03 102 VAL A CA 1
ATOM 825 C C . VAL A 1 102 ? 19.437 -4.595 15.540 1.00 45.03 102 VAL A C 1
ATOM 827 O O . VAL A 1 102 ? 19.520 -3.575 16.220 1.00 45.03 102 VAL A O 1
ATOM 830 N N . LYS A 1 103 ? 20.207 -5.665 15.766 1.00 39.00 103 LYS A N 1
ATOM 831 C CA . LYS A 1 103 ? 21.527 -5.524 16.377 1.00 39.00 103 LYS A CA 1
ATOM 832 C C . LYS A 1 103 ? 22.346 -4.750 15.351 1.00 39.00 103 LYS A C 1
ATOM 834 O O . LYS A 1 103 ? 22.714 -5.317 14.325 1.00 39.00 103 LYS A O 1
ATOM 839 N N . ILE A 1 104 ? 22.473 -3.449 15.587 1.00 45.25 104 ILE A N 1
ATOM 840 C CA . ILE A 1 104 ? 23.501 -2.619 14.958 1.00 45.25 104 ILE A CA 1
ATOM 841 C C . ILE A 1 104 ? 24.847 -3.094 15.501 1.00 45.25 104 ILE A C 1
ATOM 843 O O . ILE A 1 104 ? 24.903 -3.364 16.725 1.00 45.25 104 ILE A O 1
#

Radius of gyration: 17.33 Å; chains: 1; bounding b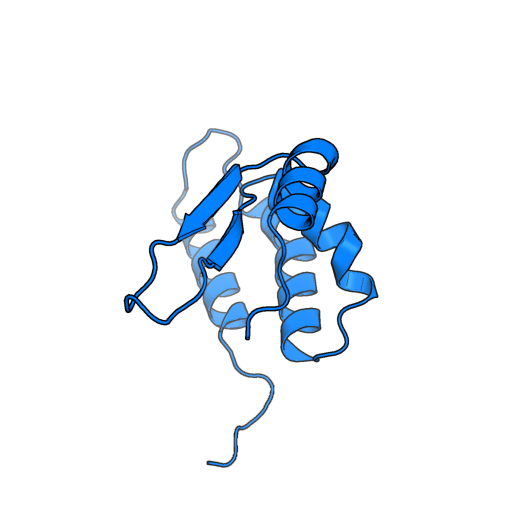ox: 44×28×39 Å

Organism: NCBI:txid2949571